Protein AF-A0A7X5WQY0-F1 (afdb_monomer)

Mean predicted aligned error: 9.31 Å

Radius of gyration: 11.41 Å; Cα contacts (8 Å, |Δi|>4): 64; chains: 1; bounding box: 18×29×31 Å

Solvent-accessible surface area (backbone atoms only — not comparable to full-atom values): 3256 Å² total; per-residue (Å²): 127,92,76,79,85,48,89,78,49,26,24,70,33,81,71,64,56,86,90,32,76,52,38,77,70,67,54,49,64,74,42,67,42,48,54,58,96,94,39,80,24,61,22,55,74,47,51,68,74,74,108

Foldseek 3Di:
DDDPPLVVAWEAAQDDDPPDPCVVVVHDHGDTHQDDPPGGGGYPVSVVVPD

Secondary structure (DSSP, 8-state):
-------S--EE-----TTSHHHHTT--TT-EE-EETTEE--SHHHHHTT-

Structure (mmCIF, N/CA/C/O backbone):
data_AF-A0A7X5WQY0-F1
#
_entry.id   AF-A0A7X5WQY0-F1
#
loop_
_atom_site.group_PDB
_atom_site.id
_atom_site.type_symbol
_atom_site.label_atom_id
_atom_site.label_alt_id
_atom_site.label_comp_id
_atom_site.label_asym_id
_atom_site.label_entity_id
_atom_site.label_seq_id
_atom_site.pdbx_PDB_ins_code
_atom_site.Cartn_x
_atom_site.Cartn_y
_atom_site.Cartn_z
_atom_site.occupancy
_atom_site.B_iso_or_equiv
_atom_site.auth_seq_id
_atom_site.auth_comp_id
_atom_site.auth_asym_id
_atom_site.auth_atom_id
_atom_site.pdbx_PDB_model_num
ATOM 1 N N . GLU A 1 1 ? 1.438 14.533 -18.318 1.00 40.59 1 GLU A N 1
ATOM 2 C CA . GLU A 1 1 ? 2.065 13.326 -17.746 1.00 40.59 1 GLU A CA 1
ATOM 3 C C . GLU A 1 1 ? 0.997 12.700 -16.875 1.00 40.59 1 GLU A C 1
ATOM 5 O O . GLU A 1 1 ? 0.310 13.465 -16.219 1.00 40.59 1 GLU A O 1
ATOM 10 N N . GLU A 1 2 ? 0.720 11.404 -17.016 1.00 42.31 2 GLU A N 1
ATOM 11 C CA . GLU A 1 2 ? -0.495 10.782 -16.468 1.00 42.31 2 GLU A CA 1
ATOM 12 C C . GLU A 1 2 ? -0.483 10.849 -14.934 1.00 42.31 2 GLU A C 1
ATOM 14 O O . GLU A 1 2 ? 0.238 10.117 -14.255 1.00 42.31 2 GLU A O 1
ATOM 19 N N . GLU A 1 3 ? -1.232 11.818 -14.415 1.00 47.47 3 GLU A N 1
ATOM 20 C CA . GLU A 1 3 ? -1.542 12.017 -13.010 1.00 47.47 3 GLU A CA 1
ATOM 21 C C . GLU A 1 3 ? -2.302 10.777 -12.543 1.00 47.47 3 GLU A C 1
ATOM 23 O O . GLU A 1 3 ? -3.442 10.537 -12.931 1.00 47.47 3 GLU A O 1
ATOM 28 N N . THR A 1 4 ? -1.645 9.913 -11.769 1.00 49.50 4 THR A N 1
ATOM 29 C CA . THR A 1 4 ? -2.357 8.833 -11.092 1.00 49.50 4 THR A CA 1
ATOM 30 C C . THR A 1 4 ? -3.179 9.463 -9.979 1.00 49.50 4 THR A C 1
ATOM 32 O O . THR A 1 4 ? -2.680 9.615 -8.861 1.00 49.50 4 THR A O 1
ATOM 35 N N . ASP A 1 5 ? -4.414 9.828 -10.319 1.00 44.38 5 ASP A N 1
ATOM 36 C CA . ASP A 1 5 ? -5.518 10.052 -9.397 1.00 44.38 5 ASP A CA 1
ATOM 37 C C . ASP A 1 5 ? -5.577 8.876 -8.404 1.00 44.38 5 ASP A C 1
ATOM 39 O O . ASP A 1 5 ? -6.110 7.797 -8.677 1.00 44.38 5 ASP A O 1
ATOM 43 N N . LEU A 1 6 ? -4.957 9.061 -7.243 1.00 54.25 6 LEU A N 1
ATOM 44 C CA . LEU A 1 6 ? -5.184 8.272 -6.030 1.00 54.25 6 LEU A CA 1
ATOM 45 C C . LEU A 1 6 ? -5.619 9.220 -4.909 1.00 54.25 6 LEU A C 1
ATOM 47 O O . LEU A 1 6 ? -5.264 9.045 -3.741 1.00 54.25 6 LEU A O 1
ATOM 51 N N . ASP A 1 7 ? -6.398 10.230 -5.288 1.00 49.59 7 ASP A N 1
ATOM 52 C CA . ASP A 1 7 ? -6.979 11.269 -4.442 1.00 49.59 7 ASP A CA 1
ATOM 53 C C . ASP A 1 7 ? -7.918 10.710 -3.355 1.00 49.59 7 ASP A C 1
ATOM 55 O O . ASP A 1 7 ? -8.254 11.409 -2.401 1.00 49.59 7 ASP A O 1
ATOM 59 N N . GLU A 1 8 ? -8.216 9.407 -3.384 1.00 54.28 8 GLU A N 1
ATOM 60 C CA . GLU A 1 8 ? -8.804 8.642 -2.278 1.00 54.28 8 GLU A CA 1
ATOM 61 C C . GLU A 1 8 ? -7.756 7.743 -1.588 1.00 54.28 8 GLU A C 1
ATOM 63 O O . GLU A 1 8 ? -7.841 6.519 -1.554 1.00 54.28 8 GLU A O 1
ATOM 68 N N . GLY A 1 9 ? -6.717 8.392 -1.054 1.00 59.91 9 GLY A N 1
ATOM 69 C CA . GLY A 1 9 ? -5.827 7.950 0.028 1.00 59.91 9 GLY A CA 1
ATOM 70 C C . GLY A 1 9 ? -5.675 6.444 0.280 1.00 59.91 9 GLY A C 1
ATOM 71 O O . GLY A 1 9 ? -6.232 5.916 1.237 1.00 59.91 9 GLY A O 1
ATOM 72 N N . GLY A 1 10 ? -4.812 5.773 -0.483 1.00 65.88 10 GLY A N 1
ATOM 73 C CA . GLY A 1 10 ? -4.381 4.416 -0.145 1.00 65.88 10 GLY A CA 1
ATOM 74 C C . GLY A 1 10 ? -3.368 3.831 -1.126 1.00 65.88 10 GLY A C 1
ATOM 75 O O . GLY A 1 10 ? -3.281 4.243 -2.279 1.00 65.88 10 GLY A O 1
ATOM 76 N N . ALA A 1 11 ? -2.566 2.873 -0.668 1.00 75.12 11 ALA A N 1
ATOM 77 C CA . ALA A 1 11 ? -1.668 2.085 -1.504 1.00 75.12 11 ALA A CA 1
ATOM 78 C C . ALA A 1 11 ? -2.364 0.782 -1.915 1.00 75.12 11 ALA A C 1
ATOM 80 O O . ALA A 1 11 ? -2.581 -0.110 -1.096 1.00 75.12 11 ALA A O 1
ATOM 81 N N . ARG A 1 12 ? -2.732 0.671 -3.193 1.00 78.62 12 ARG A N 1
ATOM 82 C CA . ARG A 1 12 ? -3.369 -0.531 -3.736 1.00 78.62 12 ARG A CA 1
ATOM 83 C C . ARG A 1 12 ? -2.333 -1.624 -3.990 1.00 78.62 12 ARG A C 1
ATOM 85 O O . ARG A 1 12 ? -1.362 -1.417 -4.715 1.00 78.62 12 ARG A O 1
ATOM 92 N N . VAL A 1 13 ? -2.574 -2.805 -3.437 1.00 81.25 13 VAL A N 1
ATOM 93 C CA . VAL A 1 13 ? -1.720 -3.983 -3.582 1.00 81.25 13 VAL A CA 1
ATOM 94 C C . VAL A 1 13 ? -1.982 -4.624 -4.943 1.00 81.25 13 VAL A C 1
ATOM 96 O O . VAL A 1 13 ? -3.025 -5.235 -5.187 1.00 81.25 13 VAL A O 1
ATOM 99 N N . THR A 1 14 ? -1.035 -4.472 -5.866 1.00 82.12 14 THR A N 1
ATOM 100 C CA . THR A 1 14 ? -1.122 -5.028 -7.228 1.00 82.12 14 THR A CA 1
ATOM 101 C C . THR A 1 14 ?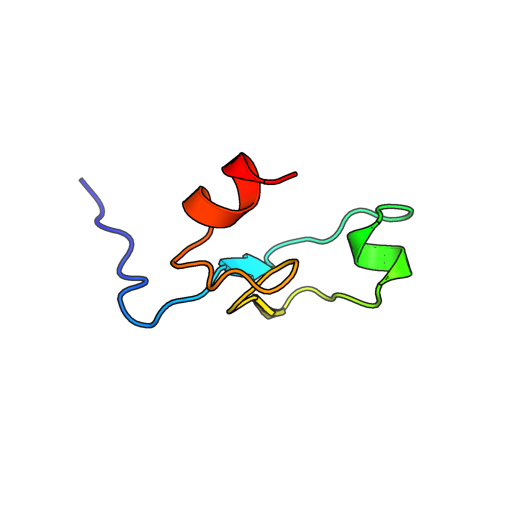 -0.542 -6.433 -7.330 1.00 82.12 14 THR A C 1
ATOM 103 O O . THR A 1 14 ? -0.997 -7.218 -8.166 1.00 82.12 14 THR A O 1
ATOM 106 N N . HIS A 1 15 ? 0.427 -6.755 -6.477 1.00 82.44 15 HIS A N 1
ATOM 107 C CA . HIS A 1 15 ? 1.089 -8.048 -6.398 1.00 82.44 15 HIS A CA 1
ATOM 108 C C . HIS A 1 15 ? 1.674 -8.229 -4.993 1.00 82.44 15 HIS A C 1
ATOM 110 O O . HIS A 1 15 ? 2.153 -7.263 -4.400 1.00 82.44 15 HIS A O 1
ATOM 116 N N . VAL A 1 16 ? 1.641 -9.455 -4.476 1.00 84.19 16 VAL A N 1
ATOM 117 C CA . VAL A 1 16 ? 2.290 -9.841 -3.217 1.00 84.19 16 VAL A CA 1
ATOM 118 C C . VAL A 1 16 ? 3.270 -10.948 -3.560 1.00 84.19 16 VAL A C 1
ATOM 120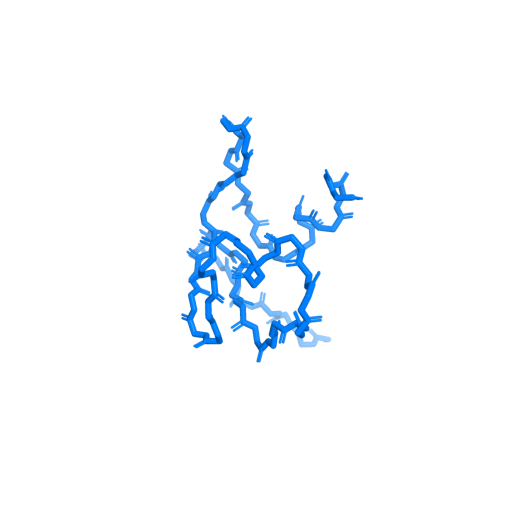 O O . VAL A 1 16 ? 2.899 -11.878 -4.266 1.00 84.19 16 VAL A O 1
ATOM 123 N N . MET A 1 17 ? 4.522 -10.807 -3.131 1.00 83.44 17 MET A N 1
ATOM 124 C CA . MET A 1 17 ? 5.524 -11.852 -3.335 1.00 83.44 17 MET A CA 1
ATOM 125 C C . MET A 1 17 ? 5.333 -12.968 -2.308 1.00 83.44 17 MET A C 1
ATOM 127 O O . MET A 1 17 ? 5.117 -12.677 -1.128 1.00 83.44 17 MET A O 1
ATOM 131 N N . ASP A 1 18 ? 5.469 -14.216 -2.744 1.00 81.94 18 ASP A N 1
ATOM 132 C CA . ASP A 1 18 ? 5.470 -15.383 -1.860 1.00 81.94 18 ASP A CA 1
ATOM 133 C C . ASP A 1 18 ? 6.629 -15.286 -0.845 1.00 81.94 18 ASP A C 1
ATOM 135 O O . ASP A 1 18 ? 7.718 -14.817 -1.182 1.00 81.94 18 ASP A O 1
ATOM 139 N N . ASP A 1 19 ? 6.386 -15.674 0.412 1.00 85.88 19 ASP A N 1
ATOM 140 C CA . ASP A 1 19 ? 7.322 -15.541 1.551 1.00 85.88 19 ASP A CA 1
ATOM 141 C C . ASP A 1 19 ? 7.683 -14.090 1.957 1.00 85.88 19 ASP A C 1
ATOM 143 O O . ASP A 1 19 ? 8.525 -13.833 2.827 1.00 85.88 19 ASP A O 1
ATOM 147 N N . SER A 1 20 ? 7.002 -13.092 1.388 1.00 82.38 20 SER A N 1
ATOM 148 C CA . SER A 1 20 ? 7.162 -11.701 1.812 1.00 82.38 20 SER A CA 1
ATOM 149 C C . SER A 1 20 ? 6.509 -11.441 3.179 1.00 82.38 20 SER A C 1
ATOM 151 O O . SER A 1 20 ? 5.574 -12.134 3.589 1.00 82.38 20 SER A O 1
ATOM 1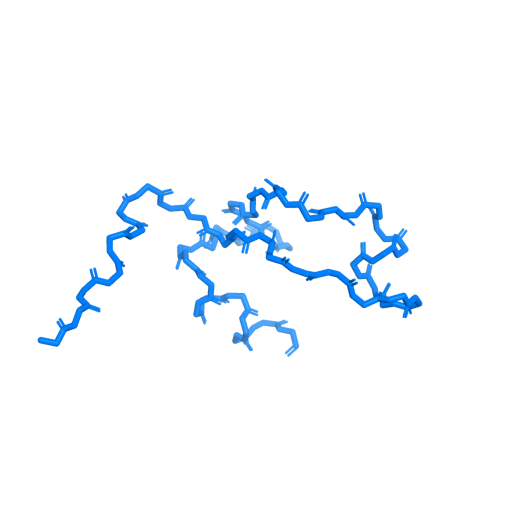53 N N . PRO A 1 21 ? 6.937 -10.395 3.911 1.00 80.56 21 PRO A N 1
ATOM 154 C CA . PRO A 1 21 ? 6.224 -9.952 5.109 1.00 80.56 21 PRO A CA 1
ATOM 155 C C . PRO A 1 21 ? 4.752 -9.610 4.833 1.00 80.56 21 PRO A C 1
ATOM 157 O O . PRO A 1 21 ? 3.937 -9.724 5.742 1.00 80.56 21 PRO A O 1
ATOM 160 N N . ALA A 1 22 ? 4.405 -9.231 3.598 1.00 82.00 22 ALA A N 1
ATOM 161 C CA . ALA A 1 22 ? 3.026 -8.979 3.200 1.00 82.00 22 ALA A CA 1
ATOM 162 C C . ALA A 1 22 ? 2.213 -10.280 3.063 1.00 82.00 22 ALA A C 1
ATOM 164 O O . ALA A 1 22 ? 1.091 -10.339 3.559 1.00 82.00 22 ALA A O 1
ATOM 165 N N . ASP A 1 23 ? 2.796 -11.332 2.485 1.00 85.94 23 ASP A N 1
ATOM 166 C CA . ASP A 1 23 ? 2.175 -12.661 2.388 1.00 85.94 23 ASP A CA 1
ATOM 167 C C . ASP A 1 23 ? 1.956 -13.287 3.773 1.00 85.94 23 ASP A C 1
ATOM 169 O O . ASP A 1 23 ? 0.848 -13.697 4.117 1.00 85.94 23 ASP A O 1
ATOM 173 N N . ARG A 1 24 ? 2.970 -13.224 4.648 1.00 85.81 24 ARG A N 1
ATOM 174 C CA . ARG A 1 24 ? 2.842 -13.667 6.050 1.00 85.81 24 ARG A CA 1
ATOM 175 C C . ARG A 1 24 ? 1.830 -12.850 6.856 1.00 85.81 24 ARG A C 1
ATOM 177 O O . ARG A 1 24 ? 1.262 -13.363 7.816 1.00 85.81 24 ARG A O 1
ATOM 184 N N . ALA A 1 25 ? 1.612 -11.588 6.483 1.00 82.56 25 ALA A N 1
ATOM 185 C CA . ALA A 1 25 ? 0.561 -10.746 7.050 1.00 82.56 25 ALA A CA 1
ATOM 186 C C . ALA A 1 25 ? -0.835 -11.046 6.465 1.00 82.56 25 ALA A C 1
ATOM 188 O O . ALA A 1 25 ? -1.822 -10.492 6.945 1.00 82.56 25 ALA A O 1
ATOM 189 N N . GLY A 1 26 ? -0.931 -11.915 5.452 1.00 83.25 26 GLY A N 1
ATOM 190 C CA . GLY A 1 26 ? -2.178 -12.288 4.787 1.00 83.25 26 GLY A CA 1
ATOM 191 C C . GLY A 1 26 ? -2.690 -11.254 3.784 1.00 83.25 26 GLY A C 1
ATOM 192 O O . GLY A 1 26 ? -3.853 -11.338 3.379 1.00 83.25 26 GLY A O 1
ATOM 193 N N . LEU A 1 27 ? -1.852 -10.288 3.389 1.00 83.38 27 LEU A N 1
ATOM 194 C CA . LEU A 1 27 ? -2.194 -9.313 2.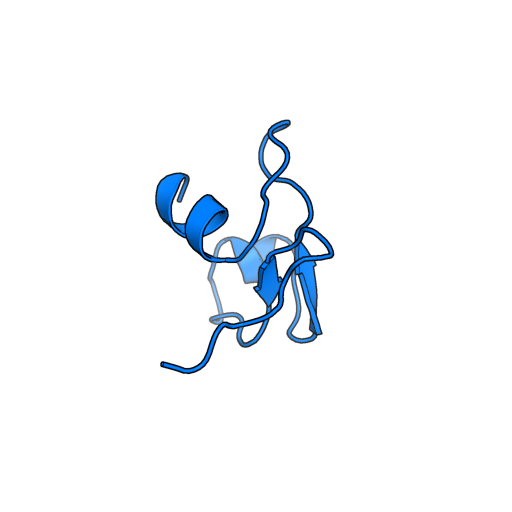358 1.00 83.38 27 LEU A CA 1
ATOM 195 C C . LEU A 1 27 ? -2.336 -10.014 1.015 1.00 83.38 27 LEU A C 1
ATOM 197 O O . LEU A 1 27 ? -1.552 -10.897 0.662 1.00 83.38 27 LEU A O 1
ATOM 201 N N . ARG A 1 28 ? -3.326 -9.587 0.239 1.00 83.38 28 ARG A N 1
ATOM 202 C CA . ARG A 1 28 ? -3.589 -10.141 -1.085 1.00 83.38 28 ARG A CA 1
ATOM 203 C C . ARG A 1 28 ? -3.690 -9.052 -2.134 1.00 83.38 28 ARG A C 1
ATOM 205 O O . ARG A 1 28 ? -3.963 -7.883 -1.866 1.00 83.38 28 ARG A O 1
ATOM 212 N N . ARG A 1 29 ? -3.475 -9.463 -3.383 1.00 83.69 29 ARG A N 1
ATOM 213 C CA . ARG A 1 29 ? -3.733 -8.609 -4.541 1.00 83.69 29 ARG A CA 1
ATOM 214 C C . ARG A 1 29 ? -5.181 -8.118 -4.494 1.00 83.69 29 ARG A C 1
ATOM 216 O O . ARG A 1 29 ? -6.102 -8.928 -4.469 1.00 83.69 29 ARG A O 1
ATOM 223 N N . GLY A 1 30 ? -5.357 -6.803 -4.559 1.00 81.38 30 GLY A N 1
ATOM 224 C CA . GLY A 1 30 ? -6.659 -6.146 -4.454 1.00 81.38 30 GLY A CA 1
ATOM 225 C C . GLY A 1 30 ? -6.882 -5.415 -3.132 1.00 81.38 30 GLY A C 1
ATOM 226 O O . GLY A 1 30 ? -7.763 -4.561 -3.090 1.00 81.38 30 GLY A O 1
ATOM 227 N N . ASP A 1 31 ? -6.063 -5.669 -2.109 1.00 83.25 31 ASP A N 1
ATOM 228 C CA . ASP A 1 31 ? -6.137 -4.920 -0.855 1.00 83.25 31 ASP A CA 1
ATOM 229 C C . ASP A 1 31 ? -5.701 -3.463 -1.045 1.00 83.25 31 ASP A C 1
ATOM 231 O O . ASP A 1 31 ? -4.844 -3.145 -1.875 1.00 83.25 31 ASP A O 1
ATOM 235 N N . VAL A 1 32 ? -6.289 -2.562 -0.258 1.00 79.75 32 VAL A N 1
ATOM 236 C CA . VAL A 1 32 ? -5.934 -1.139 -0.236 1.00 79.75 32 VAL A CA 1
ATOM 237 C C . VAL A 1 32 ? -5.421 -0.782 1.151 1.00 79.75 32 VAL A C 1
ATOM 239 O O . VAL A 1 32 ? -6.151 -0.819 2.139 1.00 79.75 32 VAL A O 1
ATOM 242 N N . ILE A 1 33 ? -4.140 -0.431 1.223 1.00 78.31 33 ILE A N 1
ATOM 243 C CA . ILE A 1 33 ? -3.460 -0.062 2.461 1.00 78.31 33 ILE A CA 1
ATOM 244 C C . ILE A 1 33 ? -3.642 1.440 2.685 1.00 78.31 33 ILE A C 1
ATOM 246 O O . ILE A 1 33 ? -3.022 2.257 2.011 1.00 78.31 33 ILE A O 1
ATOM 250 N N . ILE A 1 34 ? -4.469 1.805 3.661 1.00 78.38 34 ILE A N 1
ATOM 251 C CA . ILE A 1 34 ? -4.727 3.206 4.051 1.00 78.38 34 ILE A CA 1
ATOM 252 C C . ILE A 1 34 ? -3.796 3.699 5.178 1.00 78.38 34 ILE A C 1
ATOM 254 O O . ILE A 1 34 ? -3.744 4.886 5.505 1.00 78.38 34 ILE A O 1
ATOM 258 N N . GLY A 1 35 ? -3.027 2.793 5.788 1.00 73.31 35 GLY A N 1
ATOM 259 C CA . GLY A 1 35 ? -2.086 3.1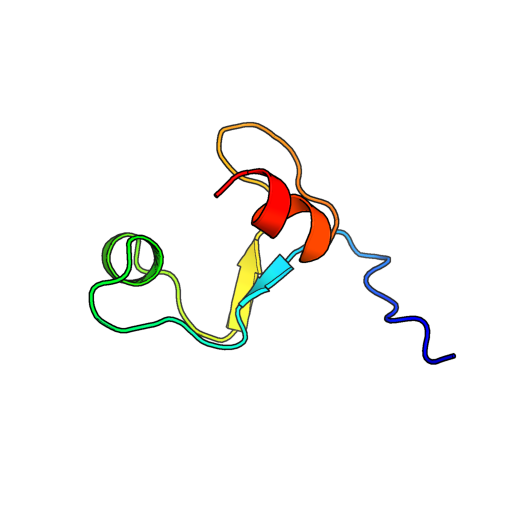16 6.854 1.00 73.31 35 GLY A CA 1
ATOM 260 C C . GLY A 1 35 ? -1.184 1.946 7.227 1.00 73.31 35 GLY A C 1
ATOM 261 O O . GLY A 1 35 ? -1.561 0.785 7.087 1.00 73.31 35 GLY A O 1
ATOM 262 N N . PHE A 1 36 ? 0.012 2.262 7.716 1.00 71.31 36 PHE A N 1
ATOM 263 C CA . PHE A 1 36 ? 1.001 1.289 8.167 1.00 71.31 36 PHE A CA 1
ATOM 264 C C . PHE A 1 36 ? 1.662 1.788 9.450 1.00 71.31 36 PHE A C 1
ATOM 266 O O . PHE A 1 36 ? 2.073 2.946 9.542 1.00 71.31 36 PHE A O 1
ATOM 273 N N . ASN A 1 37 ? 1.766 0.914 10.456 1.00 67.75 37 ASN A N 1
ATOM 274 C CA . ASN A 1 37 ? 2.453 1.213 11.718 1.00 67.75 37 ASN A CA 1
ATOM 275 C C . ASN A 1 37 ? 1.931 2.498 12.414 1.00 67.75 37 ASN A C 1
ATOM 277 O O . ASN A 1 37 ? 2.694 3.353 12.856 1.00 67.75 37 ASN A O 1
ATOM 281 N N . GLY A 1 38 ? 0.605 2.687 12.421 1.00 71.19 38 GLY A N 1
ATOM 282 C CA . GLY A 1 38 ? -0.047 3.862 13.014 1.00 71.19 38 GLY A CA 1
ATOM 283 C C . GLY A 1 38 ? 0.099 5.166 12.219 1.00 71.19 38 GLY A C 1
ATOM 284 O O . GLY A 1 38 ? -0.374 6.203 12.677 1.00 71.19 38 GLY A O 1
ATOM 285 N N . LYS A 1 39 ? 0.721 5.140 11.033 1.00 67.31 39 LYS A N 1
ATOM 286 C CA . LYS A 1 39 ? 0.816 6.299 10.138 1.00 67.31 39 LYS A CA 1
ATOM 287 C C . LYS A 1 39 ? -0.121 6.127 8.949 1.00 67.31 39 LYS A C 1
ATOM 289 O O . LYS A 1 39 ? -0.093 5.100 8.275 1.00 67.31 39 LYS A O 1
ATOM 294 N N . THR A 1 40 ? -0.949 7.136 8.687 1.00 67.88 40 THR A N 1
ATOM 295 C CA . THR A 1 40 ? -1.805 7.181 7.494 1.00 67.88 40 THR A CA 1
ATOM 296 C C . THR A 1 40 ? -0.932 7.319 6.255 1.00 67.88 40 THR A C 1
ATOM 298 O O . THR A 1 40 ? -0.154 8.269 6.146 1.00 67.88 40 THR A O 1
ATOM 301 N N . ILE A 1 41 ? -1.072 6.383 5.320 1.00 69.38 41 ILE A N 1
ATOM 302 C CA . ILE A 1 41 ? -0.329 6.397 4.065 1.00 69.38 41 ILE A CA 1
ATOM 303 C C . ILE A 1 41 ? -1.256 6.914 2.977 1.00 69.38 41 ILE A C 1
ATOM 305 O O . ILE A 1 41 ? -2.328 6.364 2.746 1.00 69.38 41 ILE A O 1
ATOM 309 N N . ARG A 1 42 ? -0.829 7.978 2.297 1.00 67.38 42 ARG A N 1
ATOM 310 C CA . ARG A 1 42 ? -1.519 8.499 1.117 1.00 67.38 42 ARG A CA 1
ATOM 311 C C . ARG A 1 42 ? -0.752 8.050 -0.113 1.00 67.38 42 ARG A C 1
ATOM 313 O O . ARG A 1 42 ? 0.308 8.590 -0.420 1.00 67.38 42 ARG A O 1
ATOM 320 N N . GLY A 1 43 ? -1.283 7.024 -0.765 1.00 64.94 43 GLY A N 1
ATOM 321 C CA . GLY A 1 43 ? -0.742 6.503 -2.009 1.00 64.94 43 GLY A CA 1
ATOM 322 C C . GLY A 1 43 ? 0.459 5.557 -1.850 1.00 64.94 43 GLY A C 1
ATOM 323 O O . GLY A 1 43 ? 1.098 5.486 -0.797 1.00 64.94 43 GLY A O 1
ATOM 324 N N . PRO A 1 44 ? 0.801 4.828 -2.923 1.00 63.50 44 PRO A N 1
ATOM 325 C CA . P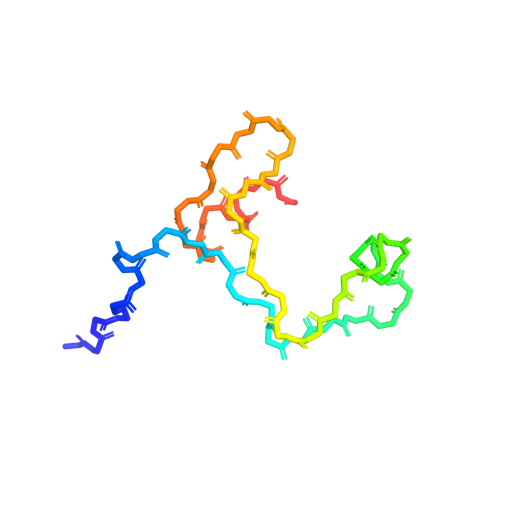RO A 1 44 ? 1.874 3.837 -2.942 1.00 63.50 44 PRO A CA 1
ATOM 326 C C . PRO A 1 44 ? 3.248 4.433 -2.610 1.00 63.50 44 PRO A C 1
ATOM 328 O O . PRO A 1 44 ? 4.043 3.776 -1.946 1.00 63.50 44 PRO A O 1
ATOM 331 N N . ALA A 1 45 ? 3.499 5.696 -2.976 1.00 65.06 45 ALA A N 1
ATOM 332 C CA . ALA A 1 45 ? 4.759 6.391 -2.699 1.00 65.06 45 ALA A CA 1
ATOM 333 C C . ALA A 1 45 ? 5.037 6.599 -1.198 1.00 65.06 45 ALA A C 1
ATOM 335 O O . ALA A 1 45 ? 6.194 6.672 -0.781 1.00 65.06 45 ALA A O 1
ATOM 336 N N . GLY A 1 46 ? 3.991 6.689 -0.368 1.00 60.53 46 GLY A N 1
ATOM 337 C CA . GLY A 1 46 ? 4.153 6.805 1.081 1.00 60.53 46 GLY A CA 1
ATOM 338 C C . GLY A 1 46 ? 4.568 5.488 1.744 1.00 60.53 46 GLY A C 1
ATOM 339 O O . GLY A 1 46 ? 5.264 5.518 2.758 1.00 60.53 46 GLY A O 1
ATOM 340 N N . LEU A 1 47 ? 4.199 4.344 1.155 1.00 63.75 47 LEU A N 1
ATOM 341 C CA . LEU A 1 47 ? 4.534 3.013 1.669 1.00 63.75 47 LEU A CA 1
ATOM 342 C C . LEU A 1 47 ? 5.981 2.627 1.363 1.00 63.75 47 LEU A C 1
ATOM 344 O O . LEU A 1 47 ? 6.680 2.174 2.263 1.00 63.75 47 LEU A O 1
ATOM 348 N N . THR A 1 48 ? 6.475 2.894 0.150 1.00 62.50 48 THR A N 1
ATOM 349 C CA . THR A 1 48 ? 7.879 2.626 -0.221 1.00 62.50 48 THR A CA 1
ATOM 350 C C . THR A 1 48 ? 8.888 3.401 0.623 1.00 62.50 48 THR A C 1
ATOM 352 O O . THR A 1 48 ? 10.041 3.002 0.711 1.00 62.50 48 THR A O 1
ATOM 355 N N . LYS A 1 49 ? 8.477 4.502 1.262 1.00 59.12 49 LYS A N 1
ATOM 356 C CA . LYS A 1 49 ? 9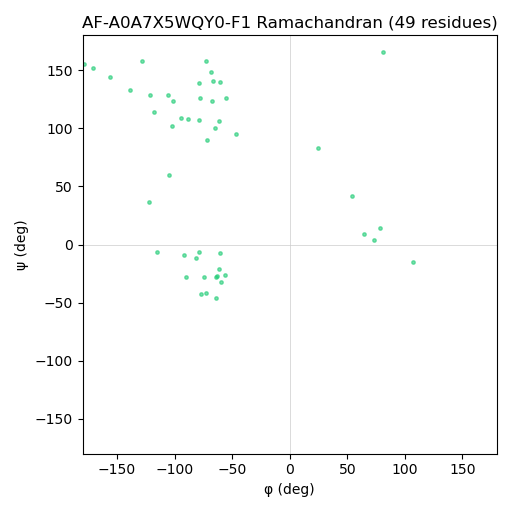.344 5.296 2.144 1.00 59.12 49 LYS A CA 1
ATOM 357 C C . LYS A 1 49 ? 9.464 4.722 3.566 1.00 59.12 49 LYS A C 1
ATOM 359 O O . LYS A 1 49 ? 10.287 5.209 4.338 1.00 59.12 49 LYS A O 1
ATOM 364 N N . GLN A 1 50 ? 8.626 3.752 3.938 1.00 56.38 50 GLN A N 1
ATOM 365 C CA . GLN A 1 50 ? 8.571 3.182 5.292 1.00 56.38 50 GLN A CA 1
ATOM 366 C C . GLN A 1 50 ? 8.963 1.702 5.387 1.00 56.38 50 GLN A C 1
ATOM 368 O O . GLN A 1 50 ? 9.034 1.205 6.513 1.00 56.38 50 GLN A O 1
ATOM 373 N N . ILE A 1 51 ? 9.181 1.018 4.260 1.00 57.31 51 ILE A 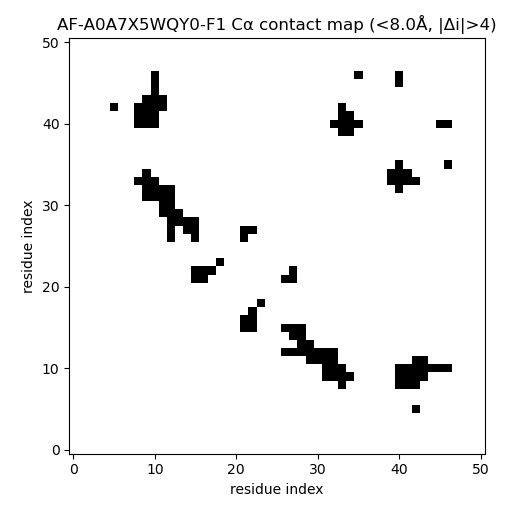N 1
ATOM 374 C CA . ILE A 1 51 ? 9.596 -0.394 4.212 1.00 57.31 51 ILE A CA 1
ATOM 375 C C . ILE A 1 51 ? 11.095 -0.547 3.975 1.00 57.31 51 ILE A C 1
ATOM 377 O O . ILE A 1 51 ? 11.682 0.343 3.322 1.00 57.31 51 ILE A O 1
#

pLDDT: mean 70.31, std 13.03, range [40.59, 85.94]

Nearest PDB structures (foldseek):
  8f0a-assembly1_D  TM=7.749E-01  e=7.585E-02  Escherichia coli K-12
  6icc-assembly1_A  TM=9.135E-01  e=2.885E-01  Aquifex aeolicus VF5
  7w70-assembly1_B  TM=8.446E-01  e=2.885E-01  Kangiella koreensis DSM 16069
  2p3w-assembly2_B-3  TM=8.361E-01  e=4.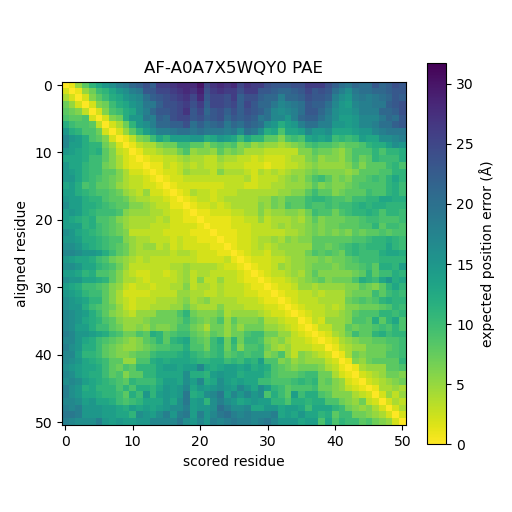719E-01  Homo sapiens
  7xft-assembly1_A-2  TM=9.019E-01  e=2.551E+00  Pseudomonas aeruginosa PAO1

Sequence (51 aa):
EEETDLDEGGARVTHVMDDSPADRAGLRRGDVIIGFNGKTIRGPAGLTKQI